Protein AF-A0A9E2LCD0-F1 (afdb_monomer)

Secondary structure (DSSP, 8-state):
-----TTTT-SS-HHHHHHHHT-TTSTTHHHHHHHHHHH---HHHHHTTS-HHHHHHHHHHHHHHHTTSGGGHHHHHHHHHHHHHHHHHHHHTT-------------

Foldseek 3Di:
DDDQPLCPVPPDDPVVLLVLQADLPRPCNLVSLLSCLQRDLDVVVSCVRHPLLSCLLCVVVNLVVNVVDPVSPVSSVSVVVVSVVSCVVCVVVVHDSDRDDPDPPDD

Mean predicted aligned error: 6.55 Å

Structure (mmCIF, N/CA/C/O backbone):
data_AF-A0A9E2LCD0-F1
#
_entry.id   AF-A0A9E2LCD0-F1
#
loop_
_atom_site.group_PDB
_atom_site.id
_atom_site.type_symbol
_atom_site.label_atom_id
_atom_site.label_alt_id
_atom_site.label_comp_id
_atom_site.label_asym_id
_atom_site.label_entity_id
_atom_site.label_seq_id
_atom_site.pdbx_PDB_ins_code
_atom_site.Cartn_x
_atom_site.Cartn_y
_atom_site.Cartn_z
_atom_site.occupancy
_atom_site.B_iso_or_equiv
_atom_site.auth_seq_id
_atom_site.auth_comp_id
_atom_site.auth_asym_id
_atom_site.auth_atom_id
_atom_site.pdbx_PDB_model_num
ATOM 1 N N . MET A 1 1 ? -6.179 19.151 -13.706 1.00 41.78 1 MET A N 1
ATOM 2 C CA . MET A 1 1 ? -5.666 18.157 -12.734 1.00 41.78 1 MET A CA 1
ATOM 3 C C . MET A 1 1 ? -4.390 17.543 -13.287 1.00 41.78 1 MET A C 1
ATOM 5 O O . MET A 1 1 ? -4.454 16.894 -14.323 1.00 41.78 1 MET A O 1
ATOM 9 N N . VAL A 1 2 ? -3.243 17.761 -12.639 1.00 41.25 2 VAL A N 1
ATOM 10 C CA . VAL A 1 2 ? -1.982 17.103 -13.019 1.00 41.25 2 VAL A CA 1
ATOM 11 C C . VAL A 1 2 ? -2.122 15.609 -12.712 1.00 41.25 2 VAL A C 1
ATOM 13 O O . VAL A 1 2 ? -2.298 15.220 -11.553 1.00 41.25 2 VAL A O 1
ATOM 16 N N . ARG A 1 3 ? -2.122 14.768 -13.752 1.00 53.00 3 ARG A N 1
ATOM 17 C CA . ARG A 1 3 ? -2.025 13.314 -13.589 1.00 53.00 3 ARG A CA 1
ATOM 18 C C . ARG A 1 3 ? -0.596 13.025 -13.144 1.00 53.00 3 ARG A C 1
ATOM 20 O O . ARG A 1 3 ? 0.337 13.240 -13.908 1.00 53.00 3 ARG A O 1
ATOM 27 N N . VAL A 1 4 ? -0.418 12.602 -11.897 1.00 59.69 4 VAL A N 1
ATOM 28 C CA . VAL A 1 4 ? 0.880 12.110 -11.429 1.00 59.69 4 VAL A CA 1
ATOM 29 C C . VAL A 1 4 ? 1.154 10.831 -12.214 1.00 59.69 4 VAL A C 1
ATOM 31 O O . VAL A 1 4 ? 0.486 9.825 -11.983 1.00 59.69 4 VAL A O 1
ATOM 34 N N . ASN A 1 5 ? 2.083 10.877 -13.173 1.00 75.00 5 ASN A N 1
ATOM 35 C CA . ASN A 1 5 ? 2.527 9.684 -13.890 1.00 75.00 5 ASN A CA 1
ATOM 36 C C . ASN A 1 5 ? 3.442 8.870 -12.969 1.00 75.00 5 ASN A C 1
ATOM 38 O O . ASN A 1 5 ? 4.665 8.912 -13.065 1.00 75.00 5 ASN A O 1
ATOM 42 N N . TRP A 1 6 ? 2.839 8.166 -12.016 1.00 80.69 6 TRP A N 1
ATOM 43 C CA . TRP A 1 6 ? 3.554 7.357 -11.032 1.00 80.69 6 TRP A CA 1
ATOM 44 C C . TRP A 1 6 ? 4.153 6.072 -11.634 1.00 80.69 6 TRP A C 1
ATOM 46 O O . TRP A 1 6 ? 4.882 5.367 -10.939 1.00 80.69 6 TRP A O 1
ATOM 56 N N . LEU A 1 7 ? 3.906 5.809 -12.923 1.00 86.31 7 LEU A N 1
ATOM 57 C CA . LEU A 1 7 ? 4.417 4.683 -13.711 1.00 86.31 7 LEU A CA 1
ATOM 58 C C . LEU A 1 7 ? 5.448 5.107 -14.771 1.00 86.31 7 LEU A C 1
ATOM 60 O O . LEU A 1 7 ? 5.703 4.354 -15.704 1.00 86.31 7 LEU A O 1
ATOM 64 N N . TRP A 1 8 ? 6.052 6.293 -14.644 1.00 79.12 8 TRP A N 1
ATOM 65 C CA . TRP A 1 8 ? 6.961 6.868 -15.648 1.00 79.12 8 TRP A CA 1
ATOM 66 C C . TRP A 1 8 ? 8.158 5.978 -16.044 1.00 79.12 8 TRP A C 1
ATOM 68 O O . TRP A 1 8 ? 8.707 6.150 -17.126 1.00 79.12 8 TRP A O 1
ATOM 78 N N . ASP A 1 9 ? 8.546 5.025 -15.198 1.00 82.56 9 ASP A N 1
ATOM 79 C CA . ASP A 1 9 ? 9.640 4.061 -15.384 1.00 82.56 9 ASP A CA 1
ATOM 80 C C . ASP A 1 9 ? 9.149 2.622 -15.651 1.00 82.56 9 ASP A C 1
ATOM 82 O O . ASP A 1 9 ? 9.899 1.654 -15.506 1.00 82.56 9 ASP A O 1
ATOM 86 N N . THR A 1 10 ? 7.866 2.441 -15.966 1.00 80.06 10 THR A N 1
ATOM 87 C CA . THR A 1 10 ? 7.241 1.124 -16.116 1.00 80.06 10 THR A CA 1
ATOM 88 C C . THR A 1 10 ? 6.831 0.882 -17.567 1.00 80.06 10 THR A C 1
ATOM 90 O O . THR A 1 10 ? 6.203 1.726 -18.191 1.00 80.06 10 THR A O 1
ATOM 93 N N . ILE A 1 11 ? 7.170 -0.300 -18.094 1.00 80.00 11 ILE A N 1
ATOM 94 C CA . ILE A 1 11 ? 6.813 -0.717 -19.464 1.00 80.00 11 ILE A CA 1
ATOM 95 C C . ILE A 1 11 ? 5.309 -1.032 -19.583 1.00 80.00 11 ILE A C 1
ATOM 97 O O . ILE A 1 11 ? 4.718 -0.846 -20.641 1.00 80.00 11 ILE A O 1
ATOM 101 N N . LEU A 1 12 ? 4.688 -1.513 -18.500 1.00 84.06 12 LEU A N 1
ATOM 102 C CA . LEU A 1 12 ? 3.244 -1.754 -18.431 1.00 84.06 12 LEU A CA 1
ATOM 103 C C . LEU A 1 12 ? 2.456 -0.446 -18.408 1.00 84.06 12 LEU A C 1
ATOM 105 O O . LEU A 1 12 ? 2.819 0.499 -17.704 1.00 84.06 12 LEU A O 1
ATOM 109 N N . ASP A 1 13 ? 1.325 -0.443 -19.105 1.00 86.00 13 ASP A N 1
ATOM 110 C CA . ASP A 1 13 ? 0.379 0.658 -19.057 1.00 86.00 13 ASP A CA 1
ATOM 111 C C . ASP A 1 13 ? -0.394 0.703 -17.727 1.00 86.00 13 ASP A C 1
ATOM 113 O O . ASP A 1 13 ? -0.506 -0.275 -16.980 1.00 86.00 13 ASP A O 1
ATOM 117 N N . GLU A 1 14 ? -0.973 1.868 -17.436 1.00 86.12 14 GLU A N 1
ATOM 118 C CA . GLU A 1 14 ? -1.716 2.094 -16.197 1.00 86.12 14 GLU A CA 1
ATOM 119 C C . GLU A 1 14 ? -2.920 1.152 -16.040 1.00 86.12 14 GLU A C 1
ATOM 121 O O . GLU A 1 14 ? -3.252 0.785 -14.913 1.00 86.12 14 GLU A O 1
ATOM 126 N N . LYS A 1 15 ? -3.579 0.728 -17.129 1.00 89.31 15 LYS A N 1
ATOM 127 C CA . LYS A 1 15 ? -4.739 -0.170 -17.026 1.00 89.31 15 LYS A CA 1
ATOM 128 C C . LYS A 1 15 ? -4.300 -1.564 -16.598 1.00 89.31 15 LYS A C 1
ATOM 130 O O . LYS A 1 15 ? -4.950 -2.142 -15.731 1.00 89.31 15 LYS A O 1
ATOM 135 N N . GLU A 1 16 ? -3.208 -2.081 -17.151 1.00 90.56 16 GLU A N 1
ATOM 136 C CA . GLU A 1 16 ? -2.639 -3.372 -16.745 1.00 90.56 16 GLU A CA 1
ATOM 137 C C . GLU A 1 16 ? -2.171 -3.349 -15.290 1.00 90.56 16 GLU A C 1
ATOM 139 O O . GLU A 1 16 ? -2.499 -4.246 -14.513 1.00 90.56 16 GLU A O 1
ATOM 144 N N . VAL A 1 17 ? -1.500 -2.277 -14.862 1.00 91.81 17 VAL A N 1
ATOM 145 C CA . VAL A 1 17 ? -1.103 -2.146 -13.454 1.00 91.81 17 VAL A CA 1
ATOM 146 C C . VAL A 1 17 ? -2.320 -2.038 -12.531 1.00 91.81 17 VAL A C 1
ATOM 148 O O . VAL A 1 17 ? -2.336 -2.653 -11.466 1.00 91.81 17 VAL A O 1
ATOM 151 N N . ARG A 1 18 ? -3.377 -1.324 -12.935 1.00 93.06 18 ARG A N 1
ATOM 152 C CA . ARG A 1 18 ? -4.641 -1.282 -12.181 1.00 93.06 18 ARG A CA 1
ATOM 153 C C . ARG A 1 18 ? -5.302 -2.654 -12.075 1.00 93.06 18 ARG A C 1
ATOM 155 O O . ARG A 1 18 ? -5.902 -2.927 -11.045 1.00 93.06 18 ARG A O 1
ATOM 162 N N . LYS A 1 19 ? -5.206 -3.518 -13.092 1.00 94.00 19 LYS A N 1
ATOM 163 C CA . LYS A 1 19 ? -5.699 -4.905 -12.994 1.00 94.00 19 LYS A CA 1
ATOM 164 C C . LYS A 1 19 ? -4.918 -5.688 -11.943 1.00 94.00 19 LYS A C 1
ATOM 166 O O . LYS A 1 19 ? -5.536 -6.330 -11.105 1.00 94.00 19 LYS A O 1
ATOM 171 N N . ILE A 1 20 ? -3.589 -5.561 -11.939 1.00 94.56 20 ILE A N 1
ATOM 172 C CA . ILE A 1 20 ? -2.730 -6.183 -10.921 1.00 94.56 20 ILE A CA 1
ATOM 173 C C . ILE A 1 20 ? -3.098 -5.687 -9.519 1.00 94.56 20 ILE A C 1
ATOM 175 O O . ILE A 1 20 ? -3.208 -6.480 -8.598 1.00 94.56 20 ILE A O 1
ATOM 179 N N . LEU A 1 21 ? -3.307 -4.381 -9.354 1.00 94.88 21 LEU A N 1
ATOM 180 C CA . LEU A 1 21 ? -3.636 -3.769 -8.064 1.00 94.88 21 LEU A CA 1
ATOM 181 C C . LEU A 1 21 ? -5.072 -4.019 -7.582 1.00 94.88 21 LEU A C 1
ATOM 183 O O . LEU A 1 21 ? -5.380 -3.714 -6.435 1.00 94.88 21 LEU A O 1
ATOM 187 N N . LYS A 1 22 ? -5.931 -4.586 -8.431 1.00 94.12 22 LYS A N 1
ATOM 188 C CA . LYS A 1 22 ? -7.260 -5.082 -8.048 1.00 94.12 22 LYS A CA 1
ATOM 189 C C . LYS A 1 22 ? -7.255 -6.550 -7.626 1.00 94.12 22 LYS A C 1
ATOM 191 O O . LYS A 1 22 ? -8.256 -7.020 -7.102 1.00 94.12 22 LYS A O 1
ATOM 196 N N . ASP A 1 23 ? -6.161 -7.263 -7.873 1.00 93.44 23 ASP A N 1
ATOM 197 C CA . ASP A 1 23 ? -5.989 -8.664 -7.509 1.00 93.44 23 ASP A CA 1
ATOM 198 C C . ASP A 1 23 ? -4.921 -8.774 -6.411 1.00 93.44 23 ASP A C 1
ATOM 200 O O . ASP A 1 23 ? -3.717 -8.779 -6.671 1.00 93.44 23 ASP A O 1
ATOM 204 N N . VAL A 1 24 ? -5.376 -8.829 -5.158 1.00 92.88 24 VAL A N 1
ATOM 205 C CA . VAL A 1 24 ? -4.526 -8.862 -3.954 1.00 92.88 24 VAL A CA 1
ATOM 206 C C . VAL A 1 24 ? -3.612 -10.094 -3.878 1.00 92.88 24 VAL A C 1
ATOM 208 O O . VAL A 1 24 ? -2.571 -10.062 -3.207 1.00 92.88 24 VAL A O 1
ATOM 211 N N . ASP A 1 25 ? -3.969 -11.168 -4.581 1.00 93.00 25 ASP A N 1
ATOM 212 C CA . ASP A 1 25 ? -3.200 -12.412 -4.646 1.00 93.00 25 ASP A CA 1
ATOM 213 C C . ASP A 1 25 ? -2.265 -12.455 -5.859 1.00 93.00 25 ASP A C 1
ATOM 215 O O . ASP A 1 25 ? -1.421 -13.351 -5.973 1.00 93.00 25 ASP A O 1
ATOM 219 N N . HIS A 1 26 ? -2.329 -11.446 -6.733 1.00 94.69 26 HIS A N 1
ATOM 220 C CA . HIS A 1 26 ? -1.430 -11.346 -7.866 1.00 94.69 26 HIS A CA 1
ATOM 221 C C . HIS A 1 26 ? 0.031 -11.256 -7.384 1.00 94.69 26 HIS A C 1
ATOM 223 O O . HIS A 1 26 ? 0.375 -10.394 -6.567 1.00 94.69 26 HIS A O 1
ATOM 229 N N . PRO A 1 27 ? 0.967 -12.045 -7.946 1.00 93.69 27 PRO A N 1
ATOM 230 C CA . PRO A 1 27 ? 2.354 -12.114 -7.465 1.00 93.69 27 PRO A CA 1
ATOM 231 C C . PRO A 1 27 ? 3.113 -10.782 -7.562 1.00 93.69 27 PRO A C 1
ATOM 233 O O . PRO A 1 27 ? 4.135 -10.581 -6.907 1.00 93.69 27 PRO A O 1
ATOM 236 N N . LYS A 1 28 ? 2.627 -9.857 -8.397 1.00 94.56 28 LYS A N 1
ATOM 237 C CA . LYS A 1 28 ? 3.197 -8.512 -8.567 1.00 94.56 28 LYS A CA 1
ATOM 238 C C . LYS A 1 28 ? 2.472 -7.415 -7.782 1.00 94.56 28 LYS A C 1
ATOM 240 O O . LYS A 1 28 ? 2.886 -6.264 -7.897 1.00 94.56 28 LYS A O 1
ATOM 245 N N . PHE A 1 29 ? 1.432 -7.737 -7.011 1.00 95.88 29 PHE A N 1
ATOM 246 C CA . PHE A 1 29 ? 0.644 -6.748 -6.270 1.00 95.88 29 PHE A CA 1
ATOM 247 C C . PHE A 1 29 ? 1.546 -5.851 -5.413 1.00 95.88 29 PHE A C 1
ATOM 249 O O . PHE A 1 29 ? 1.613 -4.644 -5.632 1.00 95.88 29 PHE A O 1
ATOM 256 N N . ASP A 1 30 ? 2.344 -6.460 -4.533 1.00 95.38 30 ASP A N 1
ATOM 257 C CA . ASP A 1 30 ? 3.218 -5.747 -3.597 1.00 95.38 30 ASP A CA 1
ATOM 258 C C . ASP A 1 30 ? 4.241 -4.833 -4.300 1.00 95.38 30 ASP A C 1
ATOM 260 O O . ASP A 1 30 ? 4.588 -3.776 -3.776 1.00 95.38 30 ASP A O 1
ATOM 264 N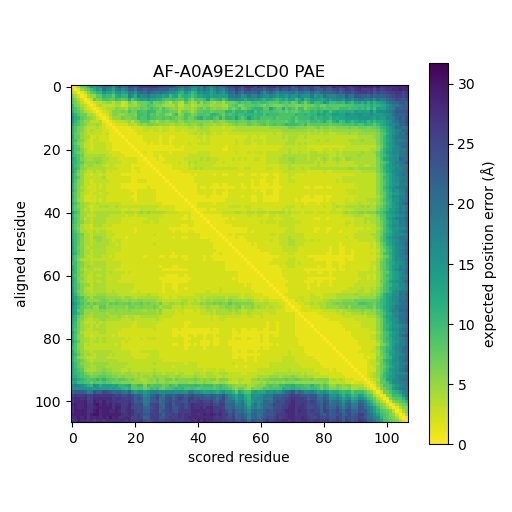 N . ILE A 1 31 ? 4.714 -5.218 -5.494 1.00 93.94 31 ILE A N 1
ATOM 265 C CA . ILE A 1 31 ? 5.665 -4.427 -6.296 1.00 93.94 31 ILE A CA 1
ATOM 266 C C . ILE A 1 31 ? 5.005 -3.136 -6.776 1.00 93.94 31 ILE A C 1
ATOM 268 O O . ILE A 1 31 ? 5.574 -2.052 -6.652 1.00 93.94 31 ILE A O 1
ATOM 272 N N . TYR A 1 32 ? 3.810 -3.241 -7.352 1.00 95.31 32 TYR A N 1
ATOM 273 C CA . TYR A 1 32 ? 3.118 -2.070 -7.880 1.00 95.31 32 TYR A CA 1
ATOM 274 C C . TYR A 1 32 ? 2.488 -1.225 -6.773 1.00 95.31 32 TYR A C 1
ATOM 276 O O . TYR A 1 32 ? 2.443 -0.004 -6.910 1.00 95.31 32 TYR A O 1
ATOM 284 N N . ALA A 1 33 ? 2.081 -1.842 -5.663 1.00 95.88 33 ALA A N 1
ATOM 285 C CA . ALA A 1 33 ? 1.552 -1.132 -4.508 1.00 95.88 33 ALA A CA 1
ATOM 286 C C . ALA A 1 33 ? 2.650 -0.281 -3.858 1.00 95.88 33 ALA A C 1
ATOM 288 O O . ALA A 1 33 ? 2.453 0.908 -3.631 1.00 95.88 33 ALA A O 1
ATOM 289 N N . GLU A 1 34 ? 3.848 -0.839 -3.662 1.00 95.19 34 GLU A N 1
ATOM 290 C CA . GLU A 1 34 ? 5.022 -0.082 -3.214 1.00 95.19 34 GLU A CA 1
ATOM 291 C C . GLU A 1 34 ? 5.298 1.129 -4.120 1.00 95.19 34 GLU A C 1
ATOM 293 O O . GLU A 1 34 ? 5.421 2.247 -3.619 1.00 95.19 34 GLU A O 1
ATOM 298 N N . ARG A 1 35 ? 5.333 0.946 -5.448 1.00 93.94 35 ARG A N 1
ATOM 299 C CA . ARG A 1 35 ? 5.554 2.054 -6.399 1.00 93.94 35 ARG A CA 1
ATOM 300 C C . ARG A 1 35 ? 4.492 3.142 -6.287 1.00 93.94 35 ARG A C 1
ATOM 302 O O . ARG A 1 35 ? 4.834 4.326 -6.294 1.00 93.94 35 ARG A O 1
ATOM 309 N N . LEU A 1 36 ? 3.223 2.746 -6.179 1.00 94.88 36 LEU A N 1
ATOM 310 C CA . LEU A 1 36 ? 2.103 3.670 -6.032 1.00 94.88 36 LEU A CA 1
ATOM 311 C C . LEU A 1 36 ? 2.262 4.510 -4.759 1.00 94.88 36 LEU A C 1
ATOM 313 O O . LEU A 1 36 ? 2.288 5.738 -4.835 1.00 94.88 36 LEU A O 1
ATOM 317 N N . LEU A 1 37 ? 2.438 3.860 -3.606 1.00 95.38 37 LEU A N 1
ATOM 318 C CA . LEU A 1 37 ? 2.534 4.533 -2.305 1.00 95.38 37 LEU A CA 1
ATOM 319 C C . LEU A 1 37 ? 3.803 5.389 -2.169 1.00 95.38 37 LEU A C 1
ATOM 321 O O . LEU A 1 37 ? 3.795 6.428 -1.509 1.00 95.38 37 LEU A O 1
ATOM 325 N N . SER A 1 38 ? 4.892 4.999 -2.827 1.00 93.12 38 SER A N 1
ATOM 326 C CA . SER A 1 38 ? 6.145 5.765 -2.816 1.00 93.12 38 SER A CA 1
ATOM 327 C C . SER A 1 38 ? 6.023 7.107 -3.545 1.00 93.12 38 SER A C 1
ATOM 329 O O . SER A 1 38 ? 6.714 8.072 -3.211 1.00 93.12 38 SER A O 1
ATOM 331 N N . ARG A 1 39 ? 5.138 7.187 -4.548 1.00 92.06 39 ARG A N 1
ATOM 332 C CA . ARG A 1 39 ? 5.069 8.309 -5.502 1.00 92.06 39 ARG A CA 1
ATOM 333 C C . ARG A 1 39 ? 3.793 9.136 -5.396 1.00 92.06 39 ARG A C 1
ATOM 335 O O . ARG A 1 39 ? 3.767 10.276 -5.854 1.00 92.06 39 ARG A O 1
ATOM 342 N N . VAL A 1 40 ? 2.744 8.591 -4.792 1.00 93.31 40 VAL A N 1
ATOM 343 C CA . VAL A 1 40 ? 1.453 9.256 -4.615 1.00 93.31 40 VAL A CA 1
ATOM 344 C C . VAL A 1 40 ? 1.229 9.502 -3.124 1.00 93.31 40 VAL A C 1
ATOM 346 O O . VAL A 1 40 ? 1.309 8.573 -2.334 1.00 93.31 40 VAL A O 1
ATOM 349 N N . SER A 1 41 ? 0.958 10.753 -2.729 1.00 91.94 41 SER A N 1
ATOM 350 C CA . SER A 1 41 ? 0.584 11.134 -1.346 1.00 91.94 41 SER A CA 1
ATOM 351 C C . SER A 1 41 ? -0.915 11.318 -1.138 1.00 91.94 41 SER A C 1
ATOM 353 O O . SER A 1 41 ? -1.322 11.747 -0.068 1.00 91.94 41 SER A O 1
ATOM 355 N N . ASP A 1 42 ? -1.733 11.109 -2.164 1.00 94.19 42 ASP A N 1
ATOM 356 C CA . ASP A 1 42 ? -3.171 11.362 -2.106 1.00 94.19 42 ASP A CA 1
ATOM 357 C C . ASP A 1 42 ? -3.913 10.050 -1.803 1.00 94.19 42 ASP A C 1
ATOM 359 O O . ASP A 1 42 ? -4.006 9.204 -2.700 1.00 94.19 42 ASP A O 1
ATOM 363 N N . PRO A 1 43 ? -4.446 9.857 -0.577 1.00 95.00 43 PRO A N 1
ATOM 364 C CA . PRO A 1 43 ? -5.124 8.620 -0.202 1.00 95.00 43 PRO A CA 1
ATOM 365 C C . PRO A 1 43 ? -6.340 8.329 -1.068 1.00 95.00 43 PRO A C 1
ATOM 367 O O . PRO A 1 43 ? -6.568 7.176 -1.412 1.00 95.00 43 PRO A O 1
ATOM 370 N N . LYS A 1 44 ? -7.078 9.361 -1.500 1.00 93.88 44 LYS A N 1
ATOM 371 C CA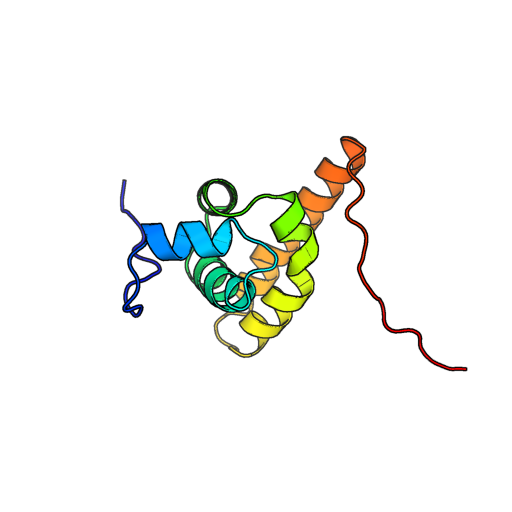 . LYS A 1 44 ? -8.262 9.168 -2.347 1.00 93.88 44 LYS A CA 1
ATOM 372 C C . LYS A 1 44 ? -7.872 8.545 -3.683 1.00 93.88 44 LYS A C 1
ATOM 374 O O . LYS A 1 44 ? -8.484 7.582 -4.118 1.00 93.88 44 LYS A O 1
ATOM 379 N N . LYS A 1 45 ? -6.793 9.036 -4.303 1.00 93.00 45 LYS A N 1
ATOM 380 C CA . LYS A 1 45 ? -6.291 8.465 -5.565 1.00 93.00 45 LYS A CA 1
ATOM 381 C C . LYS A 1 45 ? -5.770 7.043 -5.412 1.00 93.00 45 LYS A C 1
ATOM 383 O O . LYS A 1 45 ? -5.853 6.273 -6.362 1.00 93.00 45 LYS A O 1
ATOM 388 N N . VAL A 1 46 ? -5.188 6.718 -4.262 1.00 95.38 46 VAL A N 1
ATOM 389 C CA . VAL A 1 46 ? -4.719 5.357 -3.987 1.00 95.38 46 VAL A CA 1
ATOM 390 C C . VAL A 1 46 ? -5.896 4.415 -3.777 1.00 95.38 46 VAL A C 1
ATOM 392 O O . VAL A 1 46 ? -5.899 3.343 -4.373 1.00 95.38 46 VAL A O 1
ATOM 395 N N . PHE A 1 47 ? -6.909 4.824 -3.014 1.00 95.69 47 PHE A N 1
ATOM 396 C CA . PHE A 1 47 ? -8.090 3.999 -2.753 1.00 95.69 47 PHE A CA 1
ATOM 397 C C . PHE A 1 47 ? -9.053 3.892 -3.948 1.00 95.69 47 PHE A C 1
ATOM 399 O O . PHE A 1 47 ? -9.81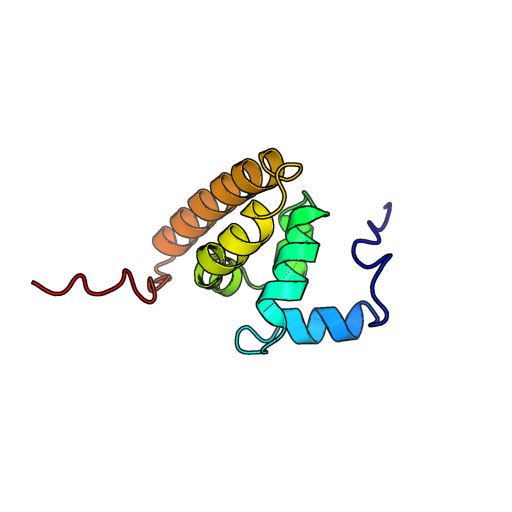3 2.938 -4.045 1.00 95.69 47 PHE A O 1
ATOM 406 N N . ASP A 1 48 ? -8.931 4.777 -4.941 1.00 94.31 48 ASP A N 1
ATOM 407 C CA . ASP A 1 48 ? -9.523 4.587 -6.277 1.00 94.31 48 ASP A CA 1
ATOM 408 C C . ASP A 1 48 ? -8.866 3.440 -7.081 1.00 94.31 48 ASP A C 1
ATOM 410 O O . ASP A 1 48 ? -9.360 3.046 -8.145 1.00 94.31 48 ASP A O 1
ATOM 414 N N . ILE A 1 49 ? -7.704 2.946 -6.641 1.00 93.88 49 ILE A N 1
ATOM 415 C CA . ILE A 1 49 ? -6.913 1.916 -7.331 1.00 93.88 49 ILE A CA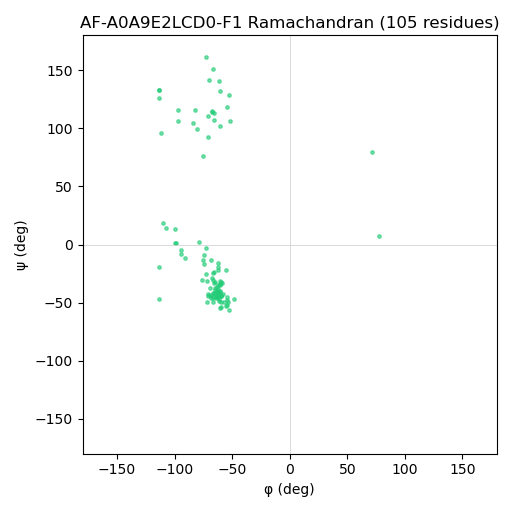 1
ATOM 416 C C . ILE A 1 49 ? -6.870 0.615 -6.525 1.00 93.88 49 ILE A C 1
ATOM 418 O O . ILE A 1 49 ? -7.054 -0.449 -7.114 1.00 93.88 49 ILE A O 1
ATOM 422 N N . ILE A 1 50 ? -6.606 0.707 -5.221 1.00 94.75 50 ILE A N 1
ATOM 423 C CA . ILE A 1 50 ? -6.463 -0.417 -4.292 1.00 94.75 50 ILE A CA 1
ATOM 424 C C . ILE A 1 50 ? -7.618 -0.368 -3.294 1.00 94.75 50 ILE A C 1
ATOM 426 O O . ILE A 1 50 ? -7.867 0.682 -2.708 1.00 94.75 50 ILE A O 1
ATOM 430 N N . ASP A 1 51 ? -8.278 -1.499 -3.058 1.00 94.38 51 ASP A N 1
ATOM 431 C CA . ASP A 1 51 ? -9.297 -1.596 -2.014 1.00 94.38 51 ASP A CA 1
ATOM 432 C C . ASP A 1 51 ? -8.702 -1.324 -0.619 1.00 94.38 51 ASP A C 1
ATOM 434 O O . ASP A 1 51 ? -7.589 -1.746 -0.298 1.00 94.38 51 ASP A O 1
ATOM 438 N N . GLU A 1 52 ? -9.437 -0.609 0.231 1.00 94.88 52 GLU A N 1
ATOM 439 C CA . GLU A 1 52 ? -8.963 -0.207 1.560 1.00 94.88 52 GLU A CA 1
ATOM 440 C C . GLU A 1 52 ? -8.676 -1.408 2.475 1.00 94.88 52 GLU A C 1
ATOM 442 O O . GLU A 1 52 ? -7.712 -1.391 3.245 1.00 94.88 52 GLU A O 1
ATOM 447 N N . VAL A 1 53 ? -9.483 -2.469 2.376 1.00 94.69 53 VAL A N 1
ATOM 448 C CA . VAL A 1 53 ? -9.300 -3.703 3.145 1.00 94.69 53 VAL A CA 1
ATOM 449 C C . VAL A 1 53 ? -8.033 -4.411 2.682 1.00 94.69 53 VAL A C 1
ATOM 451 O O . VAL A 1 53 ? -7.237 -4.852 3.515 1.00 94.69 53 VAL A O 1
ATOM 454 N N . ASP A 1 54 ? -7.811 -4.492 1.373 1.00 95.19 54 ASP A N 1
ATOM 455 C CA . ASP A 1 54 ? -6.622 -5.131 0.807 1.00 95.19 54 ASP A CA 1
ATOM 456 C C . ASP A 1 54 ? -5.347 -4.326 1.072 1.00 95.19 54 ASP A C 1
ATOM 458 O O . ASP A 1 54 ? -4.312 -4.907 1.419 1.00 95.19 54 ASP A O 1
ATOM 462 N N . PHE A 1 55 ? -5.431 -2.992 1.032 1.00 96.12 55 PHE A N 1
ATOM 463 C CA . PHE A 1 55 ? -4.366 -2.107 1.499 1.00 96.12 55 PHE A CA 1
ATOM 464 C C . PHE A 1 55 ? -3.985 -2.429 2.948 1.00 96.12 55 PHE A C 1
ATOM 466 O O . PHE A 1 55 ? -2.814 -2.692 3.229 1.00 96.12 55 PHE A O 1
ATOM 473 N N . CYS A 1 56 ? -4.959 -2.483 3.860 1.00 95.38 56 CYS A N 1
ATOM 474 C CA . CYS A 1 56 ? -4.707 -2.809 5.262 1.00 95.38 56 CYS A CA 1
ATOM 475 C C . CYS A 1 56 ? -4.130 -4.223 5.443 1.00 95.38 56 CYS A C 1
ATOM 477 O O . CYS A 1 56 ? -3.183 -4.407 6.208 1.00 95.38 56 CYS A O 1
ATOM 479 N N . ARG A 1 57 ? -4.634 -5.224 4.711 1.00 93.81 57 ARG A N 1
ATOM 480 C CA . ARG A 1 57 ? -4.122 -6.606 4.766 1.00 93.81 57 ARG A CA 1
ATOM 481 C C . ARG A 1 57 ? -2.666 -6.715 4.316 1.00 93.81 57 ARG A C 1
ATOM 483 O O . ARG A 1 57 ? -1.893 -7.455 4.922 1.00 93.81 57 ARG A O 1
ATOM 490 N N . LYS A 1 58 ? -2.284 -5.996 3.259 1.00 95.44 58 LYS A N 1
ATOM 491 C CA . LYS A 1 58 ? -0.943 -6.079 2.656 1.00 95.44 58 LYS A CA 1
ATOM 492 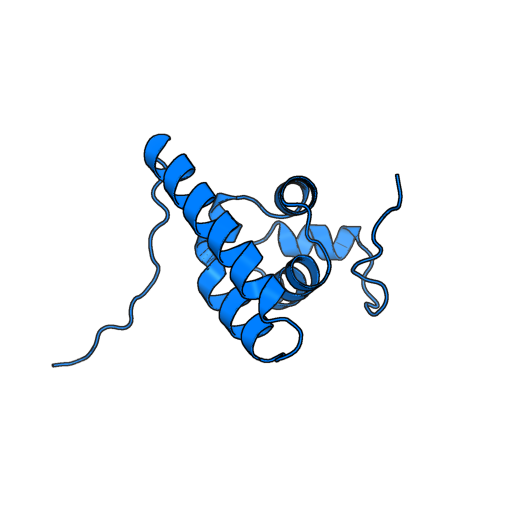C C . LYS A 1 58 ? 0.037 -5.036 3.183 1.00 95.44 58 LYS A C 1
ATOM 494 O O . LYS A 1 58 ? 1.230 -5.149 2.895 1.00 95.44 58 LYS A O 1
ATOM 499 N N . TRP A 1 59 ? -0.421 -4.066 3.981 1.00 96.12 59 TRP A N 1
ATOM 500 C CA . TRP A 1 59 ? 0.386 -2.930 4.433 1.00 96.12 59 TRP A CA 1
ATOM 501 C C . TRP A 1 59 ? 1.753 -3.341 4.978 1.00 96.12 59 TRP A C 1
ATOM 503 O O . TRP A 1 59 ? 2.761 -2.792 4.553 1.00 96.12 59 TRP A O 1
ATOM 513 N N . HIS A 1 60 ? 1.830 -4.350 5.848 1.00 95.00 60 HIS A N 1
ATOM 514 C CA . HIS A 1 60 ? 3.104 -4.797 6.420 1.00 95.00 60 HIS A CA 1
ATOM 515 C C . HIS A 1 60 ? 4.108 -5.282 5.362 1.00 95.00 60 HIS A C 1
ATOM 517 O O . HIS A 1 60 ? 5.298 -4.980 5.465 1.00 95.00 60 HIS A O 1
ATOM 523 N N . SER A 1 61 ? 3.645 -6.000 4.334 1.00 95.25 61 SER A N 1
ATOM 524 C CA . SER A 1 61 ? 4.502 -6.461 3.233 1.00 95.25 61 SER A CA 1
ATOM 525 C C . SER A 1 61 ? 4.979 -5.285 2.380 1.00 95.25 61 SER A C 1
ATOM 527 O O . SER A 1 61 ? 6.176 -5.133 2.119 1.00 95.25 61 SER A O 1
ATOM 529 N N . ILE A 1 62 ? 4.056 -4.388 2.024 1.00 95.81 62 ILE A N 1
ATOM 530 C CA . ILE A 1 62 ? 4.352 -3.199 1.219 1.00 95.81 62 ILE A CA 1
ATOM 531 C C . ILE A 1 62 ? 5.305 -2.260 1.973 1.00 95.81 62 ILE A C 1
ATOM 533 O O . ILE A 1 62 ? 6.319 -1.830 1.426 1.00 95.81 62 ILE A O 1
ATOM 537 N N . LYS A 1 63 ? 5.045 -2.002 3.257 1.00 96.06 63 LYS A N 1
ATOM 538 C CA . LYS A 1 63 ? 5.889 -1.197 4.147 1.00 96.06 63 LYS A CA 1
ATOM 539 C C . LYS A 1 63 ? 7.322 -1.716 4.174 1.00 96.06 63 LYS A C 1
ATOM 541 O O . LYS A 1 63 ? 8.243 -0.925 3.994 1.00 96.06 63 LYS A O 1
ATOM 546 N N . ARG A 1 64 ? 7.522 -3.032 4.333 1.00 94.94 64 ARG A N 1
ATOM 547 C CA . ARG A 1 64 ? 8.864 -3.646 4.308 1.00 94.94 64 ARG A CA 1
ATOM 548 C C . ARG A 1 64 ? 9.591 -3.404 2.985 1.00 94.94 64 ARG A C 1
ATOM 550 O O . ARG A 1 64 ? 10.814 -3.311 2.988 1.00 94.94 64 ARG A O 1
ATOM 557 N N . ARG A 1 65 ? 8.873 -3.309 1.859 1.00 94.69 65 ARG A N 1
ATOM 558 C CA . ARG A 1 65 ? 9.468 -2.961 0.559 1.00 94.69 65 ARG A CA 1
ATOM 559 C C . ARG A 1 65 ? 9.873 -1.495 0.499 1.00 94.69 65 ARG A C 1
ATOM 561 O O . ARG A 1 65 ? 11.025 -1.227 0.183 1.00 94.69 65 ARG A O 1
ATOM 568 N N . ILE A 1 66 ? 8.975 -0.582 0.871 1.00 93.69 66 ILE A N 1
ATOM 569 C CA . ILE A 1 66 ? 9.238 0.867 0.854 1.00 93.69 66 ILE A CA 1
ATOM 570 C C . ILE A 1 66 ? 10.412 1.210 1.783 1.00 93.69 66 ILE A C 1
ATOM 572 O O . ILE A 1 66 ? 11.286 1.987 1.418 1.00 93.69 66 ILE A O 1
ATOM 576 N N . GLN A 1 67 ? 10.484 0.578 2.959 1.00 93.31 67 GLN A N 1
ATOM 577 C CA . GLN A 1 67 ? 11.549 0.799 3.946 1.00 93.31 67 GLN A CA 1
ATOM 578 C C . GLN A 1 67 ? 12.959 0.435 3.459 1.00 93.31 67 GLN A C 1
ATOM 580 O O . GLN A 1 67 ? 13.929 0.858 4.088 1.00 93.31 67 GLN A O 1
ATOM 585 N N . LYS A 1 68 ? 13.100 -0.334 2.370 1.00 92.50 68 LYS A N 1
ATOM 586 C CA . LYS A 1 68 ? 14.415 -0.612 1.770 1.00 92.50 68 LYS A CA 1
ATOM 587 C C . LYS A 1 68 ? 15.052 0.644 1.181 1.00 92.50 68 LYS A C 1
ATOM 589 O O . LYS A 1 68 ? 16.274 0.704 1.085 1.00 92.50 68 LYS A O 1
ATOM 594 N N . ASP A 1 69 ? 14.240 1.630 0.813 1.00 90.94 69 ASP A N 1
ATOM 595 C CA . ASP A 1 69 ? 14.705 2.921 0.336 1.00 90.94 69 ASP A CA 1
ATOM 596 C C . ASP A 1 69 ? 14.711 3.942 1.485 1.00 90.94 69 ASP A C 1
ATOM 598 O O . ASP A 1 69 ? 13.674 4.307 2.047 1.00 90.94 69 ASP A O 1
ATOM 602 N N . GLN A 1 70 ? 15.904 4.427 1.841 1.00 87.06 70 GLN A N 1
ATOM 603 C CA . GLN A 1 70 ? 16.070 5.399 2.921 1.00 87.06 70 GLN A CA 1
ATOM 604 C C . GLN A 1 70 ? 15.437 6.761 2.611 1.00 87.06 70 GLN A C 1
ATOM 606 O O . GLN A 1 70 ? 15.084 7.479 3.549 1.00 87.06 70 GLN A O 1
ATOM 611 N N . TRP A 1 71 ? 15.262 7.108 1.334 1.00 90.38 71 TRP A N 1
ATOM 612 C CA . TRP A 1 71 ? 14.663 8.376 0.912 1.00 90.38 71 TRP A CA 1
ATOM 613 C C . TRP A 1 71 ? 13.1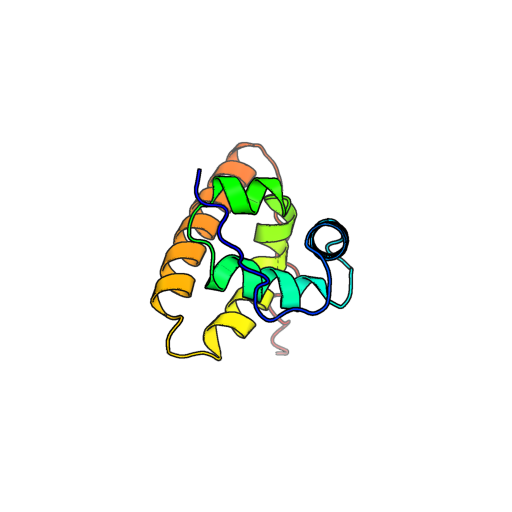42 8.397 1.089 1.00 90.38 71 TRP A C 1
ATOM 615 O O . TRP A 1 71 ? 12.527 9.460 1.059 1.00 90.38 71 TRP A O 1
ATOM 625 N N . LEU A 1 72 ? 12.522 7.236 1.318 1.00 92.69 72 LEU A N 1
ATOM 626 C CA . LEU A 1 72 ? 11.072 7.092 1.446 1.00 92.69 72 LEU A CA 1
ATOM 627 C C . LEU A 1 72 ? 10.592 7.010 2.901 1.00 92.69 72 LEU A C 1
ATOM 629 O O . LEU A 1 72 ? 9.432 6.676 3.144 1.00 92.69 72 LEU A O 1
ATOM 633 N N . LYS A 1 73 ? 11.436 7.347 3.885 1.00 91.06 73 LYS A N 1
ATOM 634 C CA . LYS A 1 73 ? 11.057 7.323 5.313 1.00 91.06 73 LYS A CA 1
ATOM 635 C C . LYS A 1 73 ? 9.800 8.145 5.602 1.00 91.06 73 LYS A C 1
ATOM 637 O O . LYS A 1 73 ? 8.882 7.632 6.239 1.00 91.06 73 LYS A O 1
ATOM 642 N N . ASP A 1 74 ? 9.708 9.355 5.057 1.00 93.69 74 ASP A N 1
ATOM 643 C CA . ASP A 1 74 ? 8.536 10.217 5.253 1.00 93.69 74 ASP A CA 1
ATOM 644 C C . ASP A 1 74 ? 7.271 9.618 4.623 1.00 93.69 74 ASP A C 1
ATOM 646 O O . ASP A 1 74 ? 6.175 9.750 5.169 1.00 93.69 74 ASP A O 1
ATOM 650 N N . ARG A 1 75 ? 7.411 8.881 3.510 1.00 93.75 75 ARG A N 1
ATOM 651 C CA . ARG A 1 75 ? 6.299 8.138 2.895 1.00 93.75 75 ARG A CA 1
ATOM 652 C C . ARG A 1 75 ? 5.829 7.001 3.784 1.00 93.75 75 ARG A C 1
ATOM 654 O O . ARG A 1 75 ? 4.625 6.806 3.912 1.00 93.75 75 ARG A O 1
ATOM 661 N N . VAL A 1 76 ? 6.753 6.273 4.408 1.00 95.19 76 VAL A N 1
ATOM 662 C CA . VAL A 1 76 ? 6.408 5.202 5.349 1.00 95.19 76 VAL A CA 1
ATOM 663 C C . VAL A 1 76 ? 5.629 5.762 6.532 1.00 95.19 76 VAL A C 1
ATOM 665 O O . VAL A 1 76 ? 4.598 5.194 6.877 1.00 95.19 76 VAL A O 1
ATOM 668 N N . VAL A 1 77 ? 6.084 6.870 7.125 1.00 96.19 77 VAL A N 1
ATOM 669 C CA . VAL A 1 77 ? 5.383 7.518 8.246 1.00 96.19 77 VAL A CA 1
ATOM 670 C C . VAL A 1 77 ? 3.994 7.983 7.814 1.00 96.19 77 VAL A C 1
ATOM 672 O O . VAL A 1 77 ? 3.008 7.648 8.464 1.00 96.19 77 VAL A O 1
ATOM 675 N N . PHE A 1 78 ? 3.903 8.678 6.679 1.00 96.69 78 PHE A N 1
ATOM 676 C CA . PHE A 1 78 ? 2.630 9.142 6.133 1.00 96.69 78 PHE A CA 1
ATOM 677 C C . PHE A 1 78 ? 1.631 7.992 5.944 1.00 96.69 78 PHE A C 1
ATOM 679 O O . PHE A 1 78 ? 0.511 8.040 6.453 1.00 96.69 78 PHE A O 1
ATOM 686 N N . TRP A 1 79 ? 2.039 6.931 5.249 1.00 97.31 79 TRP A N 1
ATOM 687 C CA . TRP A 1 79 ? 1.160 5.800 4.964 1.00 97.31 79 TRP A CA 1
ATOM 688 C C . TRP A 1 79 ? 0.875 4.930 6.186 1.00 97.31 79 TRP A C 1
ATOM 690 O O . TRP A 1 79 ? -0.203 4.347 6.254 1.00 97.31 79 TRP A O 1
ATOM 700 N N . GLN A 1 80 ? 1.766 4.906 7.180 1.00 97.62 80 GLN A N 1
ATOM 701 C CA . GLN A 1 80 ? 1.498 4.286 8.477 1.00 97.62 80 GLN A CA 1
ATOM 702 C C . GLN A 1 80 ? 0.327 4.983 9.184 1.00 97.62 80 GLN A C 1
ATOM 704 O O . GLN A 1 80 ? -0.587 4.305 9.646 1.00 97.62 80 GLN A O 1
ATOM 709 N N . THR A 1 81 ? 0.293 6.320 9.194 1.00 97.88 81 THR A N 1
ATOM 710 C CA . THR A 1 81 ? -0.834 7.077 9.766 1.00 97.88 81 THR A CA 1
ATOM 711 C C . THR A 1 81 ? -2.141 6.823 9.010 1.00 97.88 81 THR A C 1
ATOM 713 O O . THR A 1 81 ? -3.200 6.688 9.624 1.00 97.88 81 THR 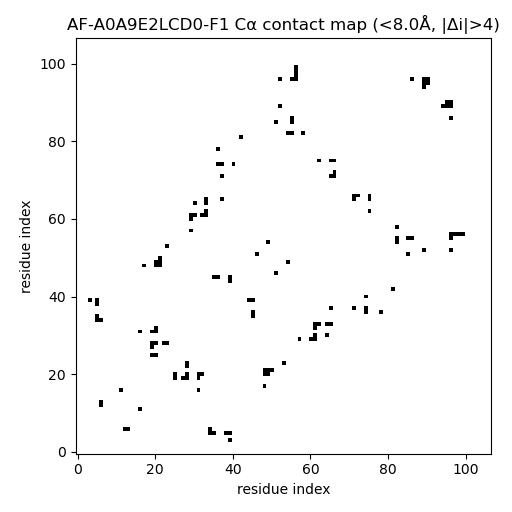A O 1
ATOM 716 N N . ILE A 1 82 ? -2.094 6.739 7.676 1.00 98.00 82 ILE A N 1
ATOM 717 C CA . ILE A 1 82 ? -3.282 6.403 6.874 1.00 98.00 82 ILE A CA 1
ATOM 718 C C . ILE A 1 82 ? -3.752 4.973 7.161 1.00 98.00 82 ILE A C 1
ATOM 720 O O . ILE A 1 82 ? -4.952 4.752 7.314 1.00 98.00 82 ILE A O 1
ATOM 724 N N . TYR A 1 83 ? -2.828 4.020 7.273 1.00 97.31 83 TYR A N 1
ATOM 725 C CA . TYR A 1 83 ? -3.118 2.637 7.643 1.00 97.31 83 TYR A CA 1
ATOM 726 C C . TYR A 1 83 ? -3.829 2.539 8.992 1.00 97.31 83 TYR A C 1
ATOM 728 O O . TYR A 1 83 ? -4.876 1.902 9.075 1.00 97.31 83 TYR A O 1
ATOM 736 N N . GLU A 1 84 ? -3.315 3.208 10.023 1.00 96.81 84 GLU A N 1
ATOM 737 C CA . GLU A 1 84 ? -3.905 3.195 11.367 1.00 96.81 84 GLU A CA 1
ATOM 738 C C . GLU A 1 84 ? -5.340 3.730 11.355 1.00 96.81 84 GLU A C 1
ATOM 740 O O . GLU A 1 84 ? -6.255 3.039 11.806 1.00 96.81 84 GLU A O 1
ATOM 745 N N . ARG A 1 85 ? -5.558 4.898 10.736 1.00 96.81 85 ARG A N 1
ATOM 746 C CA . ARG A 1 85 ? -6.895 5.505 10.605 1.00 96.81 85 ARG A CA 1
ATOM 747 C C . ARG A 1 85 ? -7.860 4.646 9.791 1.00 96.81 85 ARG A C 1
ATOM 749 O O . ARG A 1 85 ? -9.047 4.576 10.096 1.00 96.81 85 ARG A O 1
ATOM 756 N N . THR A 1 86 ? -7.366 4.007 8.733 1.00 96.00 86 THR A N 1
ATOM 757 C CA . THR A 1 86 ? -8.190 3.144 7.876 1.00 96.00 86 THR A CA 1
ATOM 758 C C . THR A 1 86 ? -8.589 1.877 8.626 1.00 96.00 86 THR A C 1
ATOM 760 O O . THR A 1 86 ? -9.760 1.512 8.624 1.00 96.00 86 THR A O 1
ATOM 763 N N . CYS A 1 87 ? -7.656 1.253 9.349 1.00 94.62 87 CYS A N 1
ATOM 764 C CA . CYS A 1 87 ? -7.936 0.106 10.209 1.00 94.62 87 CYS A CA 1
ATOM 765 C C . CYS A 1 87 ? -8.953 0.430 11.307 1.00 94.62 87 CYS A C 1
ATOM 767 O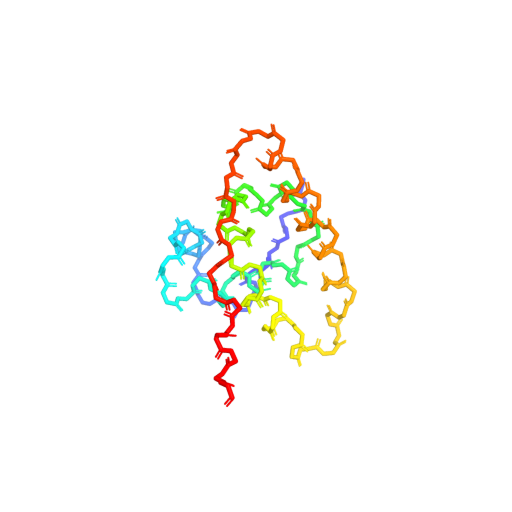 O . CYS A 1 87 ? -9.848 -0.375 11.550 1.00 94.62 87 CYS A O 1
ATOM 769 N N . GLU A 1 88 ? -8.822 1.581 11.969 1.00 94.62 88 GLU A N 1
ATOM 770 C CA . GLU A 1 88 ? -9.765 2.038 12.994 1.00 94.62 88 GLU A CA 1
ATOM 771 C C . GLU A 1 88 ? -11.179 2.179 12.422 1.00 94.62 88 GLU A C 1
ATOM 773 O O . GLU A 1 88 ? -12.096 1.501 12.885 1.00 94.62 88 GLU A O 1
ATOM 778 N N . ARG A 1 89 ? -11.337 2.931 11.326 1.00 95.25 89 ARG A N 1
ATOM 779 C CA . ARG A 1 89 ? -12.633 3.088 10.654 1.00 95.25 89 ARG A CA 1
ATOM 780 C C . ARG A 1 89 ? -13.231 1.755 10.198 1.00 95.25 89 ARG A C 1
ATOM 782 O O . ARG A 1 89 ? -14.428 1.530 10.350 1.00 95.25 89 ARG A O 1
ATOM 789 N N . LEU A 1 90 ? -12.424 0.857 9.629 1.00 94.25 90 LEU A N 1
ATOM 790 C CA . LEU A 1 90 ? -12.910 -0.458 9.194 1.00 94.25 90 LEU A CA 1
ATOM 791 C C . LEU A 1 90 ? -13.379 -1.30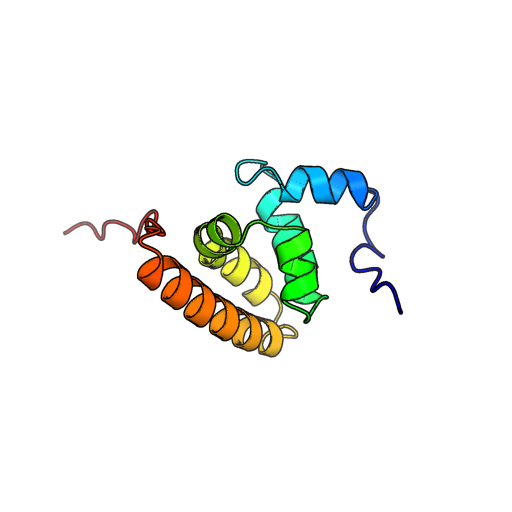3 10.391 1.00 94.25 90 LEU A C 1
ATOM 793 O O . LEU A 1 90 ? -14.398 -1.987 10.293 1.00 94.25 90 LEU A O 1
ATOM 797 N N . ARG A 1 91 ? -12.696 -1.216 11.541 1.00 91.62 91 ARG A N 1
ATOM 798 C CA . ARG A 1 91 ? -13.122 -1.880 12.785 1.00 91.62 91 ARG A CA 1
ATOM 799 C C . ARG A 1 91 ? -14.443 -1.321 13.308 1.00 91.62 91 ARG A C 1
ATOM 801 O O . ARG A 1 91 ? -15.299 -2.113 13.693 1.00 91.62 91 ARG A O 1
ATOM 808 N N . GLU A 1 92 ? -14.634 -0.003 13.279 1.00 93.62 92 GLU A N 1
ATOM 809 C CA . GLU A 1 92 ? -15.907 0.646 13.643 1.00 93.62 92 GLU A CA 1
ATOM 810 C C . GLU A 1 92 ? -17.064 0.186 12.746 1.00 93.62 92 GLU A C 1
ATOM 812 O O . GLU A 1 92 ? -18.189 0.013 13.207 1.00 93.62 92 GLU A O 1
ATOM 817 N N . GLN A 1 93 ? -16.775 -0.094 11.474 1.00 92.69 93 GLN A N 1
ATOM 818 C CA . GLN A 1 93 ? -17.725 -0.654 10.508 1.00 92.69 93 GLN A CA 1
ATOM 819 C C . GLN A 1 93 ? -17.937 -2.173 10.660 1.00 92.69 93 GLN A C 1
ATOM 821 O O . GLN A 1 93 ? -18.672 -2.779 9.882 1.00 92.69 93 GLN A O 1
ATOM 826 N N . GLY A 1 94 ? -17.295 -2.815 11.642 1.00 91.50 94 GLY A N 1
ATOM 827 C CA . GLY A 1 94 ? -17.385 -4.257 11.883 1.00 91.50 94 GLY A CA 1
ATOM 828 C C . GLY A 1 94 ? -16.553 -5.119 10.926 1.00 91.50 94 GLY A C 1
ATOM 829 O O . GLY A 1 94 ? -16.640 -6.350 10.968 1.00 91.50 94 GLY A O 1
ATOM 830 N N . ILE A 1 95 ? -15.718 -4.511 10.080 1.00 91.19 95 ILE A N 1
ATOM 831 C CA . ILE A 1 95 ? -14.857 -5.214 9.127 1.00 91.19 95 ILE A CA 1
ATOM 832 C C . ILE A 1 95 ? -13.588 -5.676 9.850 1.00 91.19 95 ILE A C 1
ATOM 834 O O . ILE A 1 95 ? -12.761 -4.888 10.310 1.00 91.19 95 ILE A O 1
ATOM 838 N N . ARG A 1 96 ? -13.404 -6.997 9.938 1.00 82.44 96 ARG A N 1
ATOM 839 C CA . ARG A 1 96 ? -12.213 -7.596 10.553 1.00 82.44 96 ARG A CA 1
ATOM 840 C C . ARG A 1 96 ? -11.063 -7.666 9.547 1.00 82.44 96 ARG A C 1
ATOM 842 O O . ARG A 1 96 ? -11.020 -8.563 8.704 1.00 82.44 96 ARG A O 1
ATOM 849 N N . ILE A 1 97 ? -10.086 -6.774 9.694 1.00 80.19 97 ILE A N 1
ATOM 850 C CA . ILE A 1 97 ? -8.758 -6.928 9.086 1.00 80.19 97 ILE A CA 1
ATOM 851 C C . ILE A 1 97 ? -8.049 -8.058 9.845 1.00 80.19 97 ILE A C 1
ATOM 853 O O . ILE A 1 97 ? -7.493 -7.845 10.919 1.00 80.19 97 ILE A O 1
ATOM 857 N N . ARG A 1 98 ? -8.153 -9.300 9.361 1.00 64.75 98 ARG A N 1
ATOM 858 C CA . ARG A 1 98 ? -7.446 -10.436 9.967 1.00 64.75 98 ARG A CA 1
ATOM 859 C C . ARG A 1 98 ? -5.942 -10.221 9.778 1.00 64.75 98 ARG A C 1
ATOM 861 O O . ARG A 1 98 ? -5.461 -10.264 8.647 1.00 64.75 98 ARG A O 1
ATOM 868 N N . GLU A 1 99 ? -5.215 -10.008 10.872 1.00 53.09 99 GLU A N 1
ATOM 869 C CA . GLU A 1 99 ? -3.752 -10.063 10.897 1.00 53.09 99 GLU A CA 1
ATOM 870 C C . GLU A 1 99 ? -3.327 -11.474 10.487 1.00 53.09 99 GLU A C 1
ATOM 872 O O . GLU A 1 99 ? -3.448 -12.438 11.244 1.00 53.09 99 GLU A O 1
ATOM 877 N N . THR A 1 100 ? -2.896 -11.634 9.238 1.00 41.88 100 THR A N 1
ATOM 878 C CA . THR A 1 100 ? -2.279 -12.888 8.820 1.00 41.88 100 THR A CA 1
ATOM 879 C C . THR A 1 100 ? -0.830 -12.859 9.288 1.00 41.88 100 THR A C 1
ATOM 881 O O . THR A 1 100 ? 0.030 -12.269 8.644 1.00 41.88 100 THR A O 1
ATOM 884 N N . GLN A 1 101 ? -0.630 -13.542 10.418 1.00 44.12 101 GLN A N 1
ATOM 885 C CA . GLN A 1 101 ? 0.616 -14.096 10.947 1.00 44.12 101 GLN A CA 1
ATOM 886 C C . GLN A 1 101 ? 1.632 -13.080 11.485 1.00 44.12 101 GLN A C 1
ATOM 888 O O . GLN A 1 101 ? 2.684 -12.842 10.891 1.00 44.12 101 GLN A O 1
ATOM 893 N N . ASP A 1 102 ? 1.385 -12.622 12.716 1.00 36.28 102 ASP A N 1
ATOM 894 C CA . ASP A 1 102 ? 2.471 -12.648 13.694 1.00 36.28 102 ASP A CA 1
ATOM 895 C C . ASP A 1 102 ? 2.992 -14.088 13.743 1.00 36.28 102 ASP A C 1
ATOM 897 O O . ASP A 1 102 ? 2.239 -15.050 13.949 1.00 36.28 102 ASP A O 1
ATOM 901 N N . ALA A 1 103 ? 4.263 -14.238 13.391 1.00 38.31 103 ALA A N 1
ATOM 902 C CA . ALA A 1 103 ? 4.941 -15.512 13.372 1.00 38.31 103 ALA A CA 1
ATOM 903 C C . ALA A 1 103 ? 4.756 -16.176 14.739 1.00 38.31 103 ALA A C 1
ATOM 905 O O . ALA A 1 103 ? 5.027 -15.574 15.775 1.00 38.31 103 ALA A O 1
ATOM 906 N N . LYS A 1 104 ? 4.303 -17.432 14.735 1.00 39.12 104 LYS A N 1
ATOM 907 C CA . LYS A 1 104 ? 4.427 -18.307 15.898 1.00 39.12 104 LYS A CA 1
ATOM 908 C C . LYS A 1 104 ? 5.895 -18.274 16.330 1.00 39.12 104 LYS A C 1
ATOM 910 O O . LYS A 1 104 ? 6.737 -18.840 15.637 1.00 39.12 104 LYS A O 1
ATOM 915 N N . ILE A 1 105 ? 6.195 -17.597 17.433 1.00 47.19 105 ILE A N 1
ATOM 916 C CA . ILE A 1 105 ? 7.449 -17.782 18.160 1.00 47.19 105 ILE A CA 1
ATOM 917 C C . ILE A 1 105 ? 7.352 -19.204 18.733 1.00 47.19 105 ILE A C 1
ATOM 919 O O . ILE A 1 105 ? 6.409 -19.464 19.487 1.00 47.19 105 ILE A O 1
ATOM 923 N N . PRO A 1 106 ? 8.203 -20.164 18.324 1.00 50.38 106 PRO A N 1
ATOM 924 C CA . PRO A 1 106 ? 8.223 -21.469 18.969 1.00 50.38 106 PRO A CA 1
ATOM 925 C C . PRO A 1 106 ? 8.731 -21.315 20.415 1.00 50.38 106 PRO A C 1
ATOM 927 O O . PRO A 1 106 ? 9.482 -20.373 20.672 1.00 50.38 106 PRO A O 1
ATOM 930 N N . PRO A 1 107 ? 8.300 -22.199 21.333 1.00 57.81 107 PRO A N 1
ATOM 931 C CA . PRO A 1 107 ? 8.631 -22.131 22.758 1.00 57.81 107 PRO A CA 1
ATOM 932 C C . PRO A 1 107 ? 10.133 -22.219 23.045 1.00 57.81 107 PRO A C 1
ATOM 934 O O . PRO A 1 107 ? 10.854 -22.875 22.255 1.00 57.81 107 PRO A O 1
#

Solvent-accessible surface area (backbone atoms only — not comparable to full-atom values): 6542 Å² total; per-residue (Å²): 131,88,77,79,69,66,53,80,90,48,94,67,53,71,68,61,51,43,55,37,44,65,32,84,81,39,94,58,20,56,62,54,49,29,46,45,54,72,66,47,90,52,64,68,69,47,52,76,48,30,52,67,69,55,47,58,65,43,39,69,63,27,48,62,57,45,63,74,40,79,88,39,52,68,46,52,55,53,51,48,55,51,44,53,55,50,52,52,54,36,47,77,72,68,46,80,79,69,82,84,66,82,75,82,76,76,133

Sequence (107 aa):
MVRVNWLWDTILDEKEVRKILKDVDHPKFDIYAERLLSRVSDPKKVFDIIDEVDFCRKWHSIKRRIQKDQWLKDRVVFWQTIYERTCERLREQGIRIRETQDAKIPP

Nearest PDB structures (foldseek):
  1rci-assembly1_A  TM=3.581E-01  e=8.826E+00  Aquarana catesbeiana

Radius of gyration: 14.43 Å; Cα contacts (8 Å, |Δi|>4): 75; chains: 1; bounding box: 34×40×42 Å

pLDDT: mean 86.77, std 16.05, range [36.28, 98.0]